Protein AF-A0A7J6WG27-F1 (afdb_monomer_lite)

Secondary structure (DSSP, 8-state):
---HHHHHHTTTT--SS---HHHHHHHHHHHTT-----HHHHHHHHHHHHHHHHTTTSS------HHHHHHHHHS------------TTT-HHHHHHHHHHHHTTT-B-TTT--B-S---S--PPPPPP-

Foldseek 3Di:
DDDPVVCVVVCVPPDPDDDPDPNVVVVVCVVVVNDDQPVQLVVLQQVQQCVVQVVVVHNGHHDPDPQVSCCSRPVGDPDDDDDDDDDCVVPVPVSVLVVCQDVQVVAADPVPRHRSHDPDDDDDDDDDDD

Radius of gyration: 20.83 Å; chains: 1; bounding box: 49×48×51 Å

Sequence (130 aa):
AASISEDLDQGVLTPTLPRPGREGLQQLLDSKGVRFVPFSGWEQIDLKEKSLGSLKCKPREKITRWGELLKAANGGELEGRIVVELYSDVAPKTAENFRALCTGEKGIGPNTGVLLHYKVLDMKPTSPKS

InterPro domains:
  IPR002130 Cyclophilin-type peptidyl-prolyl cis-trans isomerase domain [PF00160] (79-104)
  IPR002130 Cyclophilin-type peptidyl-prolyl cis-trans isomerase domain [PS50072] (69-117)
  IPR029000 Cyclophilin-like domain superfamily [G3DSA:2.40.100.10] (72-123)
  IPR029000 Cyclophilin-like domain superfamily [SSF50891] (75-119)
  IPR055275 Ferredoxin-NADP reductase-like [PTHR48467] (2-74)

pLDDT: mean 79.32, std 13.65, range [38.28, 94.44]

Organism: Thalictrum thalictroides (NCBI:txid46969)

Structure (mmCIF, N/CA/C/O backbone):
data_AF-A0A7J6WG27-F1
#
_entry.id   AF-A0A7J6WG27-F1
#
loop_
_atom_site.group_PDB
_atom_site.id
_atom_site.type_symbol
_atom_site.label_atom_id
_atom_site.label_alt_id
_atom_site.label_comp_id
_atom_site.label_asym_id
_atom_site.label_entity_id
_atom_site.label_seq_id
_atom_site.pdbx_PDB_ins_code
_atom_site.Cartn_x
_atom_site.Cartn_y
_atom_site.Cartn_z
_atom_site.occupancy
_atom_site.B_iso_or_equiv
_atom_site.auth_seq_id
_atom_site.auth_comp_id
_atom_site.auth_asym_id
_atom_site.auth_atom_id
_atom_site.pdbx_PDB_model_num
ATOM 1 N N . ALA A 1 1 ? -14.705 23.357 3.584 1.00 49.69 1 ALA A N 1
ATOM 2 C CA . ALA A 1 1 ? -14.613 22.116 4.374 1.00 49.69 1 ALA A CA 1
ATOM 3 C C . ALA A 1 1 ? -13.684 22.420 5.534 1.00 49.69 1 ALA A C 1
ATOM 5 O O . ALA A 1 1 ? -12.590 22.892 5.250 1.00 49.69 1 ALA A O 1
ATOM 6 N N . ALA A 1 2 ? -14.140 22.275 6.779 1.00 62.34 2 ALA A N 1
ATOM 7 C CA . ALA A 1 2 ? -13.272 22.437 7.943 1.00 62.34 2 ALA A CA 1
ATOM 8 C C . ALA A 1 2 ? -12.288 21.260 7.995 1.00 62.34 2 ALA A C 1
ATOM 10 O O . ALA A 1 2 ? -12.613 20.139 7.594 1.00 62.34 2 ALA A O 1
ATOM 11 N N . SER A 1 3 ? -11.055 21.542 8.383 1.00 84.19 3 SER A N 1
ATOM 12 C CA . SER A 1 3 ? -10.024 20.542 8.621 1.00 84.19 3 SER A CA 1
ATOM 13 C C . SER A 1 3 ? -10.307 19.785 9.920 1.00 84.19 3 SER A C 1
ATOM 15 O O . SER A 1 3 ? -10.866 20.333 10.865 1.00 84.19 3 SER A O 1
ATOM 17 N N . ILE A 1 4 ? -9.843 18.535 10.006 1.00 80.94 4 ILE A N 1
ATOM 18 C CA . ILE A 1 4 ? -9.959 17.714 11.227 1.00 80.94 4 ILE A CA 1
ATOM 19 C C . ILE A 1 4 ? -9.324 18.422 12.441 1.00 80.94 4 ILE A C 1
ATOM 21 O O . ILE A 1 4 ? -9.763 18.221 13.569 1.00 80.94 4 ILE A O 1
ATOM 25 N N . SER A 1 5 ? -8.307 19.262 12.214 1.00 78.31 5 SER A N 1
ATOM 26 C CA . SER A 1 5 ? -7.705 20.118 13.242 1.00 78.31 5 SER A CA 1
ATOM 27 C C . SER A 1 5 ? -8.670 21.178 13.774 1.00 78.31 5 SER A C 1
ATOM 29 O O . SER A 1 5 ? -8.791 21.316 14.985 1.00 78.31 5 SER A O 1
ATOM 31 N N . GLU A 1 6 ? -9.402 21.873 12.901 1.00 83.00 6 GLU A N 1
ATOM 32 C CA . GLU A 1 6 ? -10.365 22.903 13.319 1.00 83.00 6 GLU A CA 1
ATOM 33 C C . GLU A 1 6 ? -11.536 22.291 14.103 1.00 83.00 6 GLU A C 1
ATOM 35 O O . GLU A 1 6 ? -11.957 22.849 15.114 1.00 83.00 6 GLU A O 1
ATOM 40 N N . ASP A 1 7 ? -12.013 21.110 13.704 1.00 80.50 7 ASP A N 1
ATOM 41 C CA . ASP A 1 7 ? -13.080 20.392 14.418 1.00 80.50 7 ASP A CA 1
ATOM 42 C C . ASP A 1 7 ? -12.629 19.887 15.806 1.00 80.50 7 ASP A C 1
ATOM 44 O O . ASP A 1 7 ? -13.440 19.741 16.729 1.00 80.50 7 ASP A O 1
ATOM 48 N N . LEU A 1 8 ? -11.328 19.616 15.976 1.00 79.75 8 LEU A N 1
ATOM 49 C CA . LEU A 1 8 ? -10.738 19.243 17.262 1.00 79.75 8 LEU A CA 1
ATOM 50 C C . LEU A 1 8 ? -10.641 20.456 18.195 1.00 79.75 8 LEU A C 1
ATOM 52 O O . LEU A 1 8 ? -11.032 20.354 19.358 1.00 79.75 8 LEU A O 1
ATOM 56 N N . ASP A 1 9 ? -10.192 21.597 17.665 1.00 80.75 9 ASP A N 1
ATOM 57 C CA . ASP A 1 9 ? -10.070 22.862 18.401 1.00 80.75 9 ASP A CA 1
ATOM 58 C C . ASP A 1 9 ? -11.440 23.406 18.832 1.00 80.75 9 ASP A C 1
ATOM 60 O O . ASP A 1 9 ? -11.586 23.973 19.914 1.00 80.75 9 ASP A O 1
ATOM 64 N N . GLN A 1 10 ? -12.473 23.171 18.020 1.00 82.62 10 GLN A N 1
ATOM 65 C CA . GLN A 1 10 ? -13.861 23.512 18.342 1.00 82.62 10 GLN A CA 1
ATOM 66 C C . GLN A 1 10 ? -14.531 22.517 19.303 1.00 82.62 10 GLN A C 1
ATOM 68 O O . GLN A 1 10 ? -15.694 22.695 19.664 1.00 82.62 10 GLN A O 1
ATOM 73 N N . GLY A 1 11 ? -13.832 21.455 19.721 1.00 74.31 11 GLY A N 1
ATOM 74 C CA . GLY A 1 11 ? -14.364 20.454 20.648 1.00 74.31 11 GLY A CA 1
ATOM 75 C C . GLY A 1 11 ? -15.482 19.583 20.063 1.00 74.31 11 GLY A C 1
ATOM 76 O O . GLY A 1 11 ? -16.106 18.811 20.795 1.00 74.31 11 GLY A O 1
ATOM 77 N N . VAL A 1 12 ? -15.712 19.653 18.747 1.00 80.56 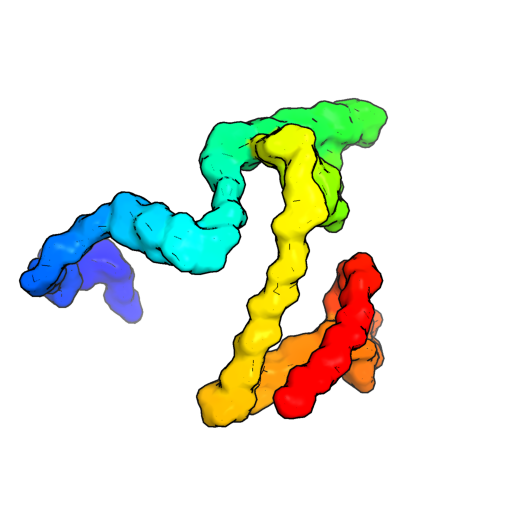12 VAL A N 1
ATOM 78 C CA . VAL A 1 12 ? -16.713 18.851 18.023 1.00 80.56 12 VAL A CA 1
ATOM 79 C C . VAL A 1 12 ? -16.358 17.364 18.093 1.00 80.56 12 VAL A C 1
ATOM 81 O O . VAL A 1 12 ? -17.232 16.507 18.188 1.00 80.56 12 VAL A O 1
ATOM 84 N N . LEU A 1 13 ? -15.059 17.048 18.117 1.00 72.44 13 LEU A N 1
ATOM 85 C CA . LEU A 1 13 ? -14.530 15.682 18.188 1.00 72.44 13 LEU A CA 1
ATOM 86 C C . LEU A 1 13 ? -14.215 15.207 19.617 1.00 72.44 13 LEU A C 1
ATOM 88 O O . LEU A 1 13 ? -13.359 14.326 19.796 1.00 72.44 13 LEU A O 1
ATOM 92 N N . THR A 1 14 ? -14.886 15.762 20.633 1.00 66.12 14 THR A N 1
ATOM 93 C CA . THR A 1 14 ? -14.726 15.335 22.030 1.00 66.12 14 THR A CA 1
ATOM 94 C C . THR A 1 14 ? -15.221 13.892 22.216 1.00 66.12 14 THR A C 1
ATOM 96 O O . THR A 1 14 ? -16.389 13.584 21.975 1.00 66.12 14 THR A O 1
ATOM 99 N N . PRO A 1 15 ? -14.340 12.947 22.594 1.00 64.12 15 PRO A N 1
ATOM 100 C CA . PRO A 1 15 ? -14.749 11.565 22.778 1.00 64.12 15 PRO A CA 1
ATOM 101 C C . PRO A 1 15 ? -15.586 11.395 24.044 1.00 64.12 15 PRO A C 1
ATOM 103 O O . PRO A 1 15 ? -15.156 11.752 25.135 1.00 64.12 15 PRO A O 1
ATOM 106 N N . THR A 1 16 ? -16.742 10.753 23.901 1.00 69.44 16 THR A N 1
ATOM 107 C CA . THR A 1 16 ? -17.598 10.315 25.015 1.00 69.44 16 THR A CA 1
ATOM 108 C C . THR A 1 16 ? -17.116 9.013 25.666 1.00 69.44 16 THR A C 1
ATOM 110 O O . THR A 1 16 ? -17.576 8.662 26.749 1.00 69.44 16 THR A O 1
ATOM 113 N N . LEU A 1 17 ? -16.189 8.293 25.022 1.00 72.12 17 LEU A N 1
ATOM 114 C CA . LEU A 1 17 ? -15.668 6.993 25.452 1.00 72.12 17 LEU A CA 1
ATOM 115 C C . LEU A 1 17 ? -14.131 6.942 25.396 1.00 72.12 17 LEU A C 1
ATOM 117 O O . LEU A 1 17 ? -13.526 7.648 24.579 1.00 72.12 17 LEU A O 1
ATOM 121 N N . PRO A 1 18 ? -13.487 6.073 26.203 1.00 80.44 18 PRO A N 1
ATOM 122 C CA . PRO A 1 18 ? -12.046 5.848 26.139 1.00 80.44 18 PRO A CA 1
ATOM 123 C C . PRO A 1 18 ? -11.610 5.424 24.732 1.00 80.44 18 PRO A C 1
ATOM 125 O O . PRO A 1 18 ? -12.194 4.517 24.140 1.00 80.44 18 PRO A O 1
ATOM 128 N N . ARG A 1 19 ? -10.568 6.069 24.193 1.00 79.19 19 ARG A N 1
ATOM 129 C CA . ARG A 1 19 ? -9.960 5.711 22.905 1.00 79.19 19 ARG A CA 1
ATOM 130 C C . ARG A 1 19 ? -8.726 4.841 23.168 1.00 79.19 19 ARG A C 1
ATOM 132 O O . ARG A 1 19 ? -7.666 5.396 23.438 1.00 79.19 19 ARG A O 1
ATOM 139 N N . PRO A 1 20 ? -8.816 3.505 23.047 1.00 84.31 20 PRO A N 1
ATOM 140 C CA . PRO A 1 20 ? -7.670 2.618 23.264 1.00 84.31 20 PRO A CA 1
ATOM 141 C C . PRO A 1 20 ? -6.591 2.759 22.173 1.00 84.31 20 PRO A C 1
ATOM 143 O O . PRO A 1 20 ? -5.516 2.175 22.274 1.00 84.31 20 PRO A O 1
ATOM 146 N N . GLY A 1 21 ? -6.866 3.531 21.113 1.00 87.94 21 GLY A N 1
ATOM 147 C CA . GLY A 1 21 ? -5.891 3.915 20.098 1.00 87.94 21 GLY A CA 1
ATOM 148 C C . GLY A 1 21 ? -5.204 2.705 19.470 1.00 87.94 21 GLY A C 1
ATOM 149 O O . GLY A 1 21 ? -5.859 1.781 18.985 1.00 87.94 21 GLY A O 1
ATOM 150 N N . ARG A 1 22 ? -3.869 2.714 19.495 1.00 86.12 22 ARG A N 1
ATOM 151 C CA . ARG A 1 22 ? -3.045 1.626 18.961 1.00 86.12 22 ARG A CA 1
ATOM 152 C C . ARG A 1 22 ? -3.314 0.290 19.652 1.00 86.12 22 ARG A C 1
ATOM 154 O O . ARG A 1 22 ? -3.319 -0.726 18.970 1.00 86.12 22 ARG A O 1
ATOM 161 N N . GLU A 1 23 ? -3.517 0.275 20.965 1.00 86.94 23 GLU A N 1
ATOM 162 C CA . GLU A 1 23 ? -3.667 -0.971 21.727 1.00 86.94 23 GLU A CA 1
ATOM 163 C C . GLU A 1 23 ? -4.963 -1.692 21.362 1.00 86.94 23 GLU A C 1
ATOM 165 O O . GLU A 1 23 ? -4.949 -2.889 21.084 1.00 86.94 23 GLU A O 1
ATOM 170 N N . GLY A 1 24 ? -6.068 -0.949 21.260 1.00 88.06 24 GLY A N 1
ATOM 171 C CA . GLY A 1 24 ? -7.348 -1.513 20.828 1.00 88.06 24 GLY A CA 1
ATOM 172 C C . GLY A 1 24 ? -7.301 -2.014 19.385 1.00 88.06 24 GLY A C 1
ATOM 173 O O . GLY A 1 24 ? -7.840 -3.076 19.075 1.00 88.06 24 GLY A O 1
ATOM 174 N N . LEU A 1 25 ? -6.604 -1.290 18.502 1.00 85.25 25 LEU A N 1
ATOM 175 C CA . LEU A 1 25 ? -6.386 -1.747 17.132 1.00 85.25 25 LEU A CA 1
ATOM 176 C C . LEU A 1 25 ? -5.529 -3.019 17.094 1.00 85.25 25 LEU A C 1
ATOM 178 O O . LEU A 1 25 ? -5.856 -3.938 16.352 1.00 85.25 25 LEU A O 1
ATOM 182 N N . GLN A 1 26 ? -4.474 -3.096 17.906 1.00 83.56 26 GLN A N 1
ATOM 183 C CA . GLN A 1 26 ? -3.604 -4.266 17.975 1.00 83.56 26 GLN A CA 1
ATOM 184 C C . GLN A 1 26 ? -4.380 -5.510 18.413 1.00 83.56 26 GLN A C 1
ATOM 186 O O . GLN A 1 26 ? -4.357 -6.517 17.714 1.00 83.56 26 GLN A O 1
ATOM 191 N N . GLN A 1 27 ? -5.161 -5.405 19.491 1.00 85.88 27 GLN A N 1
ATOM 192 C CA . GLN A 1 27 ? -6.022 -6.490 19.972 1.00 85.88 27 GLN A CA 1
ATOM 193 C C . GLN A 1 27 ? -7.025 -6.952 18.901 1.00 85.88 27 GLN A C 1
ATOM 195 O O . GLN A 1 27 ? -7.284 -8.148 18.743 1.00 85.88 27 GLN A O 1
ATOM 200 N N . LEU A 1 28 ? -7.578 -6.016 18.122 1.00 87.06 28 LEU A N 1
ATOM 201 C CA . LEU A 1 28 ? -8.495 -6.339 17.031 1.00 87.06 28 LEU A CA 1
ATOM 202 C C . LEU A 1 28 ? -7.792 -7.071 15.880 1.00 87.06 28 LEU A C 1
ATOM 204 O O . LEU A 1 28 ? -8.360 -8.002 15.313 1.00 87.06 28 LEU A O 1
ATOM 208 N N . LEU A 1 29 ? -6.576 -6.664 15.522 1.00 84.00 29 LEU A N 1
ATOM 209 C CA . LEU A 1 29 ? -5.795 -7.340 14.486 1.00 84.00 29 LEU A CA 1
ATOM 210 C C . LEU A 1 29 ? -5.392 -8.747 14.938 1.00 84.00 29 LEU A C 1
ATOM 212 O O . LEU A 1 29 ? -5.564 -9.696 14.172 1.00 84.00 29 LEU A O 1
ATOM 216 N N . ASP A 1 30 ? -4.966 -8.891 16.193 1.00 84.12 30 ASP A N 1
ATOM 217 C CA . ASP A 1 30 ? -4.577 -10.172 16.782 1.00 84.12 30 ASP A CA 1
ATOM 218 C C . ASP A 1 30 ? -5.768 -11.138 16.841 1.00 84.12 30 ASP A C 1
ATOM 220 O O . ASP A 1 30 ? -5.658 -12.285 16.408 1.00 84.12 30 ASP A O 1
ATOM 224 N N . SER A 1 31 ? -6.945 -10.668 17.277 1.00 87.62 31 SER A N 1
ATOM 225 C CA . SER A 1 31 ? -8.166 -11.495 17.312 1.00 87.62 31 SER A CA 1
ATOM 226 C C . SER A 1 31 ? -8.636 -11.945 15.925 1.00 87.62 31 SER A C 1
ATOM 228 O O . SER A 1 31 ? -9.253 -13.000 15.793 1.00 87.62 31 SER A O 1
ATOM 230 N N . LYS A 1 32 ? -8.312 -11.181 14.875 1.00 85.69 32 LYS A N 1
ATOM 231 C CA . LYS A 1 32 ? -8.581 -11.544 13.477 1.00 85.69 32 LYS A CA 1
ATOM 232 C C . LYS A 1 32 ? -7.462 -12.370 12.835 1.00 85.69 32 LYS A C 1
ATOM 234 O O . LYS A 1 32 ? -7.566 -12.696 11.655 1.00 85.69 32 LYS A O 1
ATOM 239 N N . GLY A 1 33 ? -6.388 -12.679 13.567 1.00 83.19 33 GLY A N 1
ATOM 240 C CA . GLY A 1 33 ? -5.212 -13.367 13.029 1.00 83.19 33 GLY A CA 1
ATOM 241 C C . GLY A 1 33 ? -4.491 -12.572 11.934 1.00 83.19 33 GLY A C 1
ATOM 242 O O . GLY A 1 33 ? -3.807 -13.151 11.089 1.00 83.19 33 GLY A O 1
ATOM 243 N N . VAL A 1 34 ? -4.661 -11.246 11.904 1.00 81.19 34 VAL A N 1
ATOM 244 C CA . VAL A 1 34 ? -4.049 -10.382 10.893 1.00 81.19 34 VAL A CA 1
ATOM 245 C C . VAL A 1 34 ? -2.613 -10.091 11.299 1.00 81.19 34 VAL A C 1
ATOM 247 O O . VAL A 1 34 ? -2.345 -9.333 12.228 1.00 81.19 34 VAL A O 1
ATOM 250 N N . ARG A 1 35 ? -1.668 -10.655 10.548 1.00 75.50 35 ARG A N 1
ATOM 251 C CA . ARG A 1 35 ? -0.251 -10.318 10.687 1.00 75.50 35 ARG A CA 1
ATOM 252 C C . ARG A 1 35 ? 0.028 -8.975 10.023 1.00 75.50 35 ARG A C 1
ATOM 254 O O . ARG A 1 35 ? -0.236 -8.803 8.835 1.00 75.50 35 ARG A O 1
ATOM 261 N N . PHE A 1 36 ? 0.587 -8.040 10.781 1.00 82.06 36 PHE A N 1
ATOM 262 C CA . PHE A 1 36 ? 1.025 -6.740 10.277 1.00 82.06 36 PHE A CA 1
ATOM 263 C C . PHE A 1 36 ? 2.555 -6.653 10.292 1.00 82.06 36 PHE A C 1
ATOM 265 O O . PHE A 1 36 ? 3.233 -7.370 11.028 1.00 82.06 36 PHE A O 1
ATOM 272 N N . VAL A 1 37 ? 3.106 -5.777 9.455 1.00 83.50 37 VAL A N 1
ATOM 273 C CA . VAL A 1 37 ? 4.543 -5.490 9.436 1.00 83.50 37 VAL A CA 1
ATOM 274 C C . VAL A 1 37 ? 4.786 -4.271 10.328 1.00 83.50 37 VAL A C 1
ATOM 276 O O . VAL A 1 37 ? 4.265 -3.196 10.017 1.00 83.50 37 VAL A O 1
ATOM 279 N N . PRO A 1 38 ? 5.530 -4.400 11.442 1.00 84.19 38 PRO A N 1
ATOM 280 C CA . PRO A 1 38 ? 5.901 -3.248 12.255 1.00 84.19 38 PRO A CA 1
ATOM 281 C C . PRO A 1 38 ? 6.882 -2.350 11.491 1.00 84.19 38 PRO A C 1
ATOM 283 O O . PRO A 1 38 ? 7.475 -2.761 10.494 1.00 84.19 38 PRO A O 1
ATOM 286 N N . PHE A 1 39 ? 7.106 -1.129 11.985 1.00 85.56 39 PHE A N 1
ATOM 287 C CA . PHE A 1 39 ? 8.051 -0.196 11.360 1.00 85.56 39 PHE A CA 1
ATOM 288 C C . PHE A 1 39 ? 9.450 -0.809 11.174 1.00 85.56 39 PHE A C 1
ATOM 290 O O . PHE A 1 39 ? 10.037 -0.671 10.107 1.00 85.56 39 PHE A O 1
ATOM 297 N N . SER A 1 40 ? 9.923 -1.593 12.145 1.00 85.94 40 SER A N 1
ATOM 298 C CA . SER A 1 40 ? 11.188 -2.327 12.043 1.00 85.94 40 SER A CA 1
ATOM 299 C C . SER A 1 40 ? 11.229 -3.313 10.872 1.00 85.94 40 SER A C 1
ATOM 301 O O . SER A 1 40 ? 12.258 -3.448 10.217 1.00 85.94 40 SER A O 1
ATOM 303 N N . GLY A 1 41 ? 10.111 -3.971 10.554 1.00 88.62 41 GLY A N 1
ATOM 304 C CA . GLY A 1 41 ? 10.008 -4.831 9.374 1.00 88.62 41 GLY A CA 1
ATOM 305 C C . GLY A 1 41 ? 10.012 -4.027 8.071 1.00 88.62 41 GLY A C 1
ATOM 306 O O . GLY A 1 41 ? 10.600 -4.455 7.078 1.00 88.62 41 GLY A O 1
ATOM 307 N N . TRP A 1 42 ? 9.433 -2.821 8.070 1.00 89.56 42 TRP A N 1
ATOM 308 C CA . TRP A 1 42 ? 9.548 -1.899 6.936 1.00 89.56 42 TRP A CA 1
ATOM 309 C C . TRP A 1 42 ? 10.993 -1.435 6.713 1.00 89.56 42 TRP A C 1
ATOM 311 O O . TRP A 1 42 ? 11.437 -1.382 5.567 1.00 89.56 42 TRP A O 1
ATOM 321 N N . GLU A 1 43 ? 11.755 -1.171 7.777 1.00 91.69 43 GLU A N 1
ATOM 322 C CA . GLU A 1 43 ? 13.177 -0.815 7.667 1.00 91.69 43 GLU A CA 1
ATOM 323 C C . GLU A 1 43 ? 13.988 -1.928 6.990 1.00 91.69 43 GLU A C 1
ATOM 325 O O . GLU A 1 43 ? 14.828 -1.646 6.134 1.00 91.69 43 GLU A O 1
ATOM 330 N N . GLN A 1 44 ? 13.691 -3.199 7.285 1.00 92.50 44 GLN A N 1
ATOM 331 C CA . GLN A 1 44 ? 14.335 -4.329 6.604 1.00 92.50 44 GLN A CA 1
ATOM 332 C C . GLN A 1 44 ? 14.000 -4.374 5.105 1.00 92.50 44 GLN A C 1
ATOM 334 O O . GLN A 1 44 ? 14.884 -4.612 4.275 1.00 92.50 44 GLN A O 1
ATOM 339 N N . ILE A 1 45 ? 12.743 -4.095 4.737 1.00 91.44 45 ILE A N 1
ATOM 340 C CA . ILE A 1 45 ? 12.336 -3.963 3.329 1.00 91.44 45 ILE A CA 1
ATOM 341 C C . ILE A 1 45 ? 13.123 -2.828 2.663 1.00 91.44 45 ILE A C 1
ATOM 343 O O . ILE A 1 45 ? 13.691 -3.024 1.589 1.00 91.44 45 ILE A O 1
ATOM 347 N N . ASP A 1 46 ? 13.187 -1.653 3.290 1.00 92.38 46 ASP A N 1
ATOM 348 C CA . ASP A 1 46 ? 13.873 -0.480 2.744 1.00 92.38 46 ASP A CA 1
ATOM 349 C C . ASP A 1 46 ? 15.369 -0.742 2.509 1.00 92.38 46 ASP A C 1
ATOM 351 O O . ASP A 1 46 ? 15.882 -0.464 1.420 1.00 92.38 46 ASP A O 1
ATOM 355 N N . LEU A 1 47 ? 16.048 -1.364 3.480 1.00 92.38 47 LEU A N 1
ATOM 356 C CA . LEU A 1 47 ? 17.445 -1.786 3.358 1.00 92.38 47 LEU A CA 1
ATOM 357 C C . LEU A 1 47 ? 17.642 -2.764 2.197 1.00 92.38 47 LEU A C 1
ATOM 359 O O . LEU A 1 47 ? 18.577 -2.615 1.401 1.00 92.38 47 LEU A O 1
ATOM 363 N N . LYS A 1 48 ? 16.744 -3.746 2.055 1.00 91.75 48 LYS A N 1
ATOM 364 C CA . LYS A 1 48 ? 16.823 -4.726 0.970 1.00 91.75 48 LYS A CA 1
ATOM 365 C C . LYS A 1 48 ? 16.616 -4.076 -0.397 1.00 91.75 48 LYS A C 1
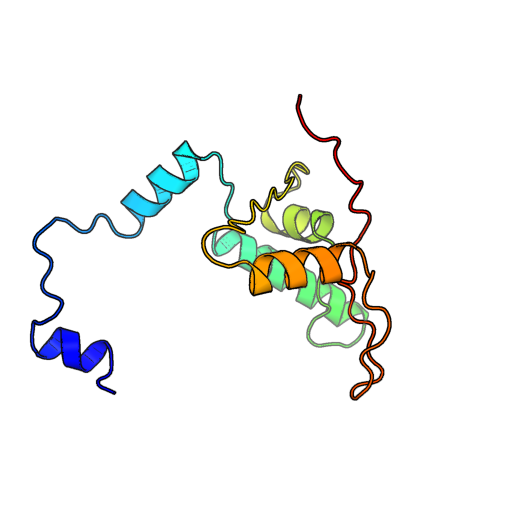ATOM 367 O O . LYS A 1 48 ? 17.381 -4.360 -1.319 1.00 91.75 48 LYS A O 1
ATOM 372 N N . GLU A 1 49 ? 15.637 -3.183 -0.528 1.00 94.44 49 GLU A N 1
ATOM 373 C CA . GLU A 1 49 ? 15.376 -2.441 -1.767 1.00 94.44 49 GLU A CA 1
ATOM 374 C C . GLU A 1 49 ? 16.561 -1.552 -2.167 1.00 94.44 49 GLU A C 1
ATOM 376 O O . GLU A 1 49 ? 16.938 -1.513 -3.341 1.00 94.44 49 GLU A O 1
ATOM 381 N N . LYS A 1 50 ? 17.189 -0.863 -1.206 1.00 93.94 50 LYS A N 1
ATOM 382 C CA . LYS A 1 50 ? 18.399 -0.057 -1.444 1.00 93.94 50 LYS A CA 1
ATOM 383 C C . LYS A 1 50 ? 19.580 -0.919 -1.883 1.00 93.94 50 LYS A C 1
ATOM 385 O O . LYS A 1 50 ? 20.263 -0.574 -2.844 1.00 93.94 50 LYS A O 1
ATOM 390 N N . SER A 1 51 ? 19.788 -2.070 -1.241 1.00 92.44 51 SER A N 1
ATOM 391 C CA . SER A 1 51 ? 20.842 -3.023 -1.615 1.00 92.44 51 SER A CA 1
ATOM 392 C C . SER A 1 51 ? 20.660 -3.551 -3.046 1.00 92.44 51 SER A C 1
ATOM 394 O O . SER A 1 51 ? 21.604 -3.528 -3.836 1.00 92.44 51 SER A O 1
ATOM 396 N N . LEU A 1 52 ? 19.436 -3.949 -3.418 1.00 89.44 52 LEU A N 1
ATOM 397 C CA . LEU A 1 52 ? 19.112 -4.381 -4.783 1.00 89.44 52 LEU A CA 1
ATOM 398 C C . LEU A 1 52 ? 19.260 -3.247 -5.809 1.00 89.44 52 LEU A C 1
ATOM 400 O O . LEU A 1 52 ? 19.669 -3.492 -6.943 1.00 89.44 52 LEU A O 1
ATOM 404 N N . GLY A 1 53 ? 18.940 -2.013 -5.412 1.00 92.00 53 GLY A N 1
ATOM 405 C CA . GLY A 1 53 ? 19.144 -0.818 -6.227 1.00 92.00 53 GLY A CA 1
ATOM 406 C C . GLY A 1 53 ? 20.620 -0.542 -6.492 1.00 92.00 53 GLY A C 1
ATOM 407 O O . GLY A 1 53 ? 20.992 -0.328 -7.643 1.00 92.00 53 GLY A O 1
ATOM 408 N N . SER A 1 54 ? 21.461 -0.622 -5.458 1.00 92.50 54 SER A N 1
ATOM 409 C CA . SER A 1 54 ? 22.908 -0.391 -5.553 1.00 92.50 54 SER A CA 1
ATOM 410 C C . SER A 1 54 ? 23.570 -1.307 -6.588 1.00 92.50 54 SER A C 1
ATOM 412 O O . SER A 1 54 ? 24.316 -0.838 -7.444 1.00 92.50 54 SER A O 1
ATOM 414 N N . LEU A 1 55 ? 23.182 -2.590 -6.620 1.00 86.31 55 LEU A N 1
ATOM 415 C CA . LEU A 1 55 ? 23.637 -3.558 -7.633 1.00 86.31 55 LEU A CA 1
ATOM 416 C C . LEU A 1 55 ? 23.251 -3.180 -9.074 1.00 86.31 55 LEU A C 1
ATOM 418 O O . LEU A 1 55 ? 23.862 -3.663 -10.023 1.00 86.31 55 LEU A O 1
ATOM 422 N N . LYS A 1 56 ? 22.225 -2.342 -9.244 1.00 89.06 56 LYS A N 1
ATOM 423 C CA . LYS A 1 56 ? 21.716 -1.868 -10.537 1.00 89.06 56 LYS A CA 1
ATOM 424 C C . LYS A 1 56 ? 22.016 -0.386 -10.789 1.00 89.06 56 LYS A C 1
ATOM 426 O O . LYS A 1 56 ? 21.406 0.195 -11.684 1.00 89.06 56 LYS A O 1
ATOM 431 N N . CYS A 1 57 ? 22.892 0.235 -9.995 1.00 88.00 57 CYS A N 1
ATOM 432 C CA . CYS A 1 57 ? 23.176 1.675 -10.039 1.00 88.00 57 CYS A CA 1
ATOM 433 C C . CYS A 1 57 ? 21.917 2.558 -9.898 1.00 88.00 57 CYS A C 1
ATOM 435 O O . CYS A 1 57 ? 21.822 3.633 -10.486 1.00 88.00 57 CYS A O 1
ATOM 437 N N . LY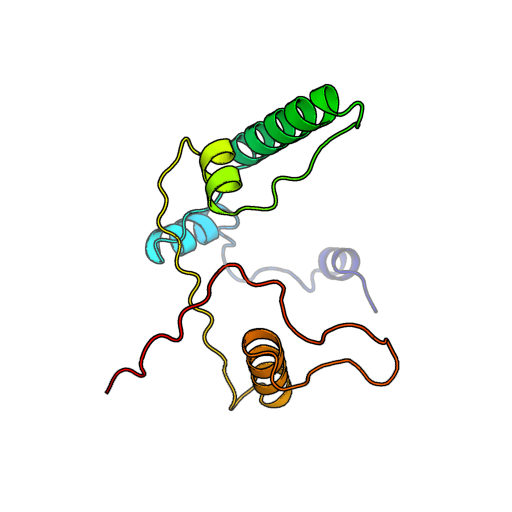S A 1 58 ? 20.928 2.099 -9.125 1.00 89.25 58 LYS A N 1
ATOM 438 C CA . LYS A 1 58 ? 19.689 2.820 -8.805 1.00 89.25 58 LYS A CA 1
ATOM 439 C C . LYS A 1 58 ? 19.624 3.127 -7.306 1.00 89.25 58 LYS A C 1
ATOM 441 O O . LYS A 1 58 ? 20.121 2.339 -6.506 1.00 89.25 58 LYS A O 1
ATOM 446 N N . PRO A 1 59 ? 18.931 4.200 -6.883 1.00 84.50 59 PRO A N 1
ATOM 447 C CA . PRO A 1 59 ? 18.796 4.532 -5.461 1.00 84.50 59 PRO A CA 1
ATOM 448 C C . PRO A 1 59 ? 18.042 3.460 -4.656 1.00 84.50 59 PRO A C 1
ATOM 450 O O . PRO A 1 59 ? 18.307 3.271 -3.472 1.00 84.50 59 PRO A O 1
ATOM 453 N N . ARG A 1 60 ? 17.101 2.751 -5.291 1.00 86.62 60 ARG A N 1
ATOM 454 C CA . ARG A 1 60 ? 16.427 1.560 -4.758 1.00 86.62 60 ARG A CA 1
ATOM 455 C C . ARG A 1 60 ? 15.784 0.768 -5.892 1.00 86.62 60 ARG A C 1
ATOM 457 O O . ARG A 1 60 ? 15.345 1.358 -6.877 1.00 86.62 60 ARG A O 1
ATOM 464 N N . GLU A 1 61 ? 15.679 -0.542 -5.732 1.00 92.25 61 GLU A N 1
ATOM 465 C CA . GLU A 1 61 ? 14.901 -1.419 -6.608 1.00 92.25 61 GLU A CA 1
ATOM 466 C C . GLU A 1 61 ? 13.732 -1.992 -5.802 1.00 92.25 61 GLU A C 1
ATOM 468 O O . GLU A 1 61 ? 13.936 -2.590 -4.747 1.00 92.25 61 GLU A O 1
ATOM 473 N N . LYS A 1 62 ? 12.501 -1.774 -6.278 1.00 91.38 62 LYS A N 1
ATOM 474 C CA . LYS A 1 62 ? 11.282 -2.161 -5.559 1.00 91.38 62 LYS A CA 1
ATOM 475 C C . LYS A 1 62 ? 11.075 -3.672 -5.550 1.00 91.38 62 LYS A C 1
ATOM 477 O O . LYS A 1 62 ? 11.113 -4.304 -6.607 1.00 91.38 62 LYS A O 1
ATOM 482 N N . ILE A 1 63 ? 10.786 -4.236 -4.375 1.00 89.62 63 ILE A N 1
ATOM 483 C CA . ILE A 1 63 ? 10.360 -5.635 -4.276 1.00 89.62 63 ILE A CA 1
ATOM 484 C C . ILE A 1 63 ? 8.915 -5.715 -4.765 1.00 89.62 63 ILE A C 1
ATOM 486 O O . ILE A 1 63 ? 8.013 -5.105 -4.201 1.00 89.62 63 ILE A O 1
ATOM 490 N N . THR A 1 64 ? 8.692 -6.466 -5.840 1.00 87.62 64 THR A N 1
ATOM 491 C CA . THR A 1 64 ? 7.373 -6.583 -6.488 1.00 87.62 64 THR A CA 1
ATOM 492 C C . THR A 1 64 ? 6.655 -7.884 -6.144 1.00 87.62 64 THR A C 1
ATOM 494 O O . THR A 1 64 ? 5.469 -8.031 -6.435 1.00 87.62 64 THR A O 1
ATOM 497 N N . ARG A 1 65 ? 7.357 -8.836 -5.517 1.00 86.25 65 ARG A N 1
ATOM 498 C CA . ARG A 1 65 ? 6.812 -10.136 -5.125 1.00 86.25 65 ARG A CA 1
ATOM 499 C C . ARG A 1 65 ? 6.487 -10.148 -3.643 1.00 86.25 65 ARG A C 1
ATOM 501 O O . ARG A 1 65 ? 7.359 -9.919 -2.809 1.00 86.25 65 ARG A O 1
ATOM 508 N N . TRP A 1 66 ? 5.247 -10.503 -3.323 1.00 82.00 66 TRP A N 1
ATOM 509 C CA . TRP A 1 66 ? 4.760 -10.549 -1.945 1.00 82.00 66 TRP A CA 1
ATOM 510 C C . TRP A 1 66 ? 5.603 -11.457 -1.040 1.00 82.00 66 TRP A C 1
ATOM 512 O O . TRP A 1 66 ? 5.981 -11.059 0.056 1.00 82.00 66 TRP A O 1
ATOM 522 N N . GLY A 1 67 ? 5.983 -12.642 -1.529 1.00 82.56 67 GLY A N 1
ATOM 523 C CA . GLY A 1 67 ? 6.822 -13.569 -0.767 1.00 82.56 67 GLY A CA 1
ATOM 524 C C . GLY A 1 67 ? 8.218 -13.033 -0.455 1.00 82.56 67 GLY A C 1
ATOM 525 O O . GLY A 1 67 ? 8.724 -13.240 0.643 1.00 82.56 67 GLY A O 1
ATOM 526 N N . GLU A 1 68 ? 8.829 -12.301 -1.386 1.00 84.75 68 GLU A N 1
ATOM 527 C CA . GLU A 1 68 ? 10.134 -11.669 -1.164 1.00 84.75 68 GLU A CA 1
ATOM 528 C C . GLU A 1 68 ? 10.028 -10.491 -0.194 1.00 84.75 68 GLU A C 1
ATOM 530 O O . GLU A 1 68 ? 10.916 -10.301 0.635 1.00 84.75 68 GLU A O 1
ATOM 535 N N . LEU A 1 69 ? 8.923 -9.742 -0.257 1.00 87.88 69 LEU A N 1
ATOM 536 C CA . LEU A 1 69 ? 8.652 -8.621 0.638 1.00 87.88 69 LEU A CA 1
ATOM 537 C C . LEU A 1 69 ? 8.449 -9.108 2.075 1.00 87.88 69 LEU A C 1
ATOM 539 O O . LEU A 1 69 ? 9.091 -8.596 2.987 1.00 87.88 69 LEU A O 1
ATOM 543 N N . LEU A 1 70 ? 7.626 -10.142 2.278 1.00 84.94 70 LEU A N 1
ATOM 544 C CA . LEU A 1 70 ? 7.422 -10.748 3.596 1.00 84.94 70 LEU A CA 1
ATOM 545 C C . LEU A 1 70 ? 8.689 -11.414 4.136 1.00 84.94 70 LEU A C 1
ATOM 547 O O . LEU A 1 70 ? 8.964 -11.337 5.334 1.00 84.94 70 LEU A O 1
ATOM 551 N N . LYS A 1 71 ? 9.486 -12.039 3.263 1.00 86.06 71 LYS A N 1
ATOM 552 C CA . LYS A 1 71 ? 10.785 -12.602 3.643 1.00 86.06 71 LYS A CA 1
ATOM 553 C C . LYS A 1 71 ? 11.752 -11.517 4.112 1.00 86.06 71 LYS A C 1
ATOM 555 O O . LYS A 1 71 ? 12.443 -11.726 5.103 1.00 86.06 71 LYS A O 1
ATOM 560 N N . ALA A 1 72 ? 11.786 -10.377 3.423 1.00 88.50 72 ALA A N 1
ATOM 561 C CA . ALA A 1 72 ? 12.586 -9.230 3.837 1.00 88.50 72 ALA A CA 1
ATOM 562 C C . ALA A 1 72 ? 12.078 -8.628 5.155 1.00 88.50 72 ALA A C 1
ATOM 564 O O . ALA A 1 72 ? 12.892 -8.284 5.999 1.00 88.50 72 ALA A O 1
ATOM 565 N N . ALA A 1 73 ? 10.760 -8.548 5.350 1.00 86.12 73 ALA A N 1
ATOM 566 C CA . ALA A 1 73 ? 10.166 -7.961 6.546 1.00 86.12 73 ALA A CA 1
ATOM 567 C C . ALA A 1 73 ? 10.375 -8.807 7.813 1.00 86.12 73 ALA A C 1
ATOM 569 O O . ALA A 1 73 ? 10.805 -8.278 8.833 1.00 86.12 73 ALA A O 1
ATOM 570 N N . ASN A 1 74 ? 10.058 -10.108 7.748 1.00 74.56 74 ASN A N 1
ATOM 571 C CA . ASN A 1 74 ? 9.831 -10.948 8.932 1.00 74.56 74 ASN A CA 1
ATOM 572 C C . ASN A 1 74 ? 10.502 -12.341 8.847 1.00 74.56 74 ASN A C 1
ATOM 574 O O . ASN A 1 74 ? 10.085 -13.265 9.538 1.00 74.56 74 ASN A O 1
ATOM 578 N N . GLY A 1 75 ? 11.503 -12.551 7.981 1.00 67.25 75 GLY A N 1
ATOM 579 C CA . GLY A 1 75 ? 12.277 -13.807 7.946 1.00 67.25 75 GLY A CA 1
ATOM 580 C C . GLY A 1 75 ? 11.612 -14.991 7.229 1.00 67.25 75 GLY A C 1
ATOM 581 O O . GLY A 1 75 ? 12.243 -16.031 7.065 1.00 67.25 75 GLY A O 1
ATOM 582 N N . GLY A 1 76 ? 10.402 -14.806 6.697 1.00 60.38 76 GLY A N 1
ATOM 583 C CA . GLY A 1 76 ? 9.746 -15.753 5.798 1.00 60.38 76 GLY A CA 1
ATOM 584 C C . GLY A 1 76 ? 8.841 -16.751 6.508 1.00 60.38 76 GLY A C 1
ATOM 585 O O . GLY A 1 76 ? 9.244 -17.867 6.802 1.00 60.38 76 GLY A O 1
ATOM 586 N N . GLU A 1 77 ? 7.570 -16.383 6.646 1.00 52.22 77 GLU A N 1
ATOM 587 C CA . GLU A 1 77 ? 6.486 -17.352 6.776 1.00 52.22 77 GLU A CA 1
ATOM 588 C C . GLU A 1 77 ? 5.445 -17.023 5.703 1.00 52.22 77 GLU A C 1
ATOM 590 O O . GLU A 1 77 ? 4.742 -16.011 5.748 1.00 52.22 77 GLU A O 1
ATOM 595 N N . LEU A 1 78 ? 5.458 -17.835 4.649 1.00 53.31 78 LEU A N 1
ATOM 596 C CA . LEU A 1 78 ? 4.680 -17.643 3.432 1.00 53.31 78 LEU A CA 1
ATOM 597 C C . LEU A 1 78 ? 3.279 -18.228 3.600 1.00 53.31 78 LEU A C 1
ATOM 599 O O . LEU A 1 78 ? 2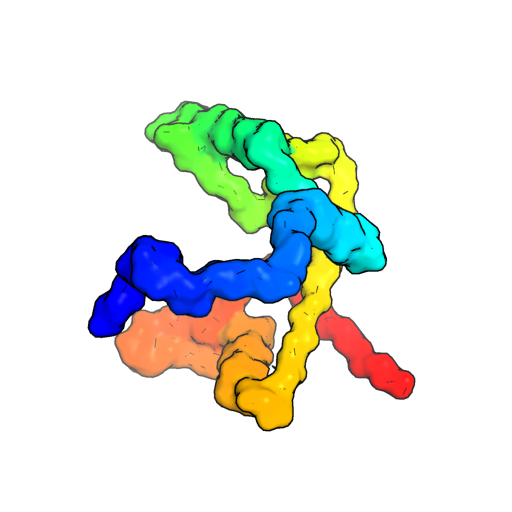.971 -19.232 2.983 1.00 53.31 78 LEU A O 1
ATOM 603 N N . GLU A 1 79 ? 2.407 -17.586 4.373 1.00 52.97 79 GLU A N 1
ATOM 604 C CA . GLU A 1 79 ? 0.968 -17.867 4.281 1.00 52.97 79 GLU A CA 1
ATOM 605 C C . GLU A 1 79 ? 0.170 -16.584 4.497 1.00 52.97 79 GLU A C 1
ATOM 607 O O . GLU A 1 79 ? -0.000 -16.092 5.614 1.00 52.97 79 GLU A O 1
ATOM 612 N N . GLY A 1 80 ? -0.277 -16.007 3.384 1.00 54.88 80 GLY A N 1
ATOM 613 C CA . GLY A 1 80 ? -1.137 -14.834 3.355 1.00 54.88 80 GLY A CA 1
ATOM 614 C C . GLY A 1 80 ? -2.056 -14.922 2.150 1.00 54.88 80 GLY A C 1
ATOM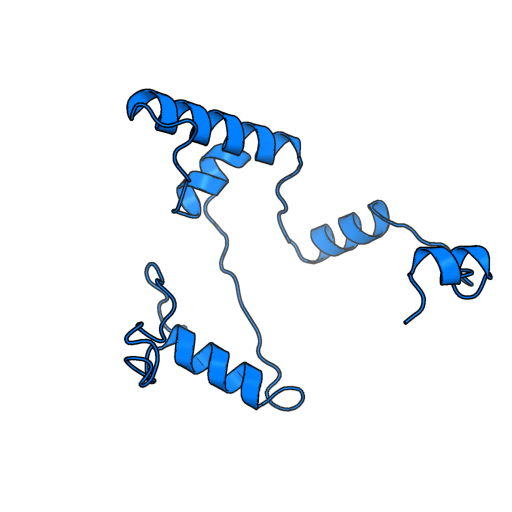 615 O O . GLY A 1 80 ? -1.728 -14.426 1.075 1.00 54.88 80 GLY A O 1
ATOM 616 N N . ARG A 1 81 ? -3.201 -15.586 2.318 1.00 56.22 81 ARG A N 1
ATOM 617 C CA . ARG A 1 81 ? -4.305 -15.514 1.361 1.00 56.22 81 ARG A CA 1
ATOM 618 C C . ARG A 1 81 ? -5.126 -14.278 1.704 1.00 56.22 81 ARG A C 1
ATOM 620 O O . ARG A 1 81 ? -5.797 -14.257 2.731 1.00 56.22 81 ARG A O 1
ATOM 627 N N . ILE A 1 82 ? -5.078 -13.256 0.855 1.00 62.31 82 ILE A N 1
ATOM 628 C CA . ILE A 1 82 ? -5.978 -12.108 0.986 1.00 62.31 82 ILE A CA 1
ATOM 629 C C . ILE A 1 82 ? -7.338 -12.541 0.438 1.00 62.31 82 ILE A C 1
ATOM 631 O O . ILE A 1 82 ? -7.485 -12.780 -0.760 1.00 62.31 82 ILE A O 1
ATOM 635 N N . VAL A 1 83 ? -8.319 -12.683 1.328 1.00 68.50 83 VAL A N 1
ATOM 636 C CA . VAL A 1 83 ? -9.721 -12.874 0.952 1.00 68.50 83 VAL A CA 1
ATOM 637 C C . VAL A 1 83 ? -10.381 -11.504 0.986 1.00 68.50 83 VAL A C 1
ATOM 639 O O . VAL A 1 83 ? -10.484 -10.889 2.043 1.00 68.50 83 VAL A O 1
ATOM 642 N N . VAL A 1 84 ? -10.780 -11.014 -0.185 1.00 73.75 84 VAL A N 1
ATOM 643 C CA . VAL A 1 84 ? -11.563 -9.783 -0.314 1.00 73.75 84 VAL A CA 1
ATOM 644 C C . VAL A 1 84 ? -13.017 -10.187 -0.499 1.00 73.75 84 VAL A C 1
ATOM 646 O O . VAL A 1 84 ? -13.356 -10.834 -1.489 1.00 73.75 84 VAL A O 1
ATOM 649 N N . GLU A 1 85 ? -13.863 -9.822 0.458 1.00 80.38 85 GLU A N 1
ATOM 650 C CA . GLU A 1 85 ? -15.313 -9.962 0.351 1.00 80.38 85 GLU A CA 1
ATOM 651 C C . GLU A 1 85 ? -15.903 -8.667 -0.219 1.00 80.38 85 GLU A C 1
ATOM 653 O O . GLU A 1 85 ? -15.545 -7.568 0.210 1.00 80.38 85 GLU A O 1
ATOM 658 N N . LEU A 1 86 ? -16.770 -8.790 -1.224 1.00 83.25 86 LEU A N 1
ATOM 659 C CA . LEU A 1 86 ? -17.382 -7.654 -1.909 1.00 83.25 86 LEU A CA 1
ATOM 660 C C . LEU A 1 86 ? -18.866 -7.579 -1.549 1.00 83.25 86 LEU A C 1
ATOM 662 O O . LEU A 1 86 ? -19.635 -8.474 -1.888 1.00 83.25 86 LEU A O 1
ATOM 666 N N . TYR A 1 87 ? -19.266 -6.476 -0.924 1.00 85.06 87 TYR A N 1
ATOM 667 C CA . TYR A 1 87 ? -20.657 -6.179 -0.580 1.00 85.06 87 TYR A CA 1
ATOM 668 C C . TYR A 1 87 ? -21.370 -5.555 -1.784 1.00 85.06 87 TYR A C 1
ATOM 670 O O . TYR A 1 87 ? -21.401 -4.333 -1.953 1.00 85.06 87 TYR A O 1
ATOM 678 N N . SER A 1 88 ? -21.881 -6.396 -2.687 1.00 84.38 88 SER A N 1
ATOM 679 C CA . SER A 1 88 ? -22.569 -5.938 -3.905 1.00 84.38 88 SER A CA 1
ATOM 680 C C . SER A 1 88 ? -23.916 -5.267 -3.633 1.00 84.38 88 SER A C 1
ATOM 682 O O . SER A 1 88 ? -24.401 -4.520 -4.475 1.00 84.38 88 SER A O 1
ATOM 684 N N . ASP A 1 89 ? -24.516 -5.528 -2.477 1.00 86.19 89 ASP A N 1
ATOM 685 C CA . ASP A 1 89 ? -25.729 -4.884 -1.976 1.00 86.19 89 ASP A CA 1
ATOM 686 C C . ASP A 1 89 ? -25.492 -3.414 -1.593 1.00 86.19 89 ASP A C 1
ATOM 688 O O . ASP A 1 89 ? -26.333 -2.560 -1.868 1.00 86.19 89 ASP A O 1
ATOM 692 N N . VAL A 1 90 ? -24.321 -3.102 -1.029 1.00 90.00 90 VAL A N 1
ATOM 693 C CA . VAL A 1 90 ? -23.947 -1.738 -0.622 1.00 90.00 90 VAL A CA 1
ATOM 694 C C . VAL A 1 90 ? -23.240 -0.975 -1.748 1.00 90.00 90 VAL A C 1
ATOM 696 O O . VAL A 1 90 ? -23.492 0.212 -1.955 1.00 90.00 90 VAL A O 1
ATOM 699 N N . ALA A 1 91 ? -22.343 -1.634 -2.491 1.00 87.06 91 ALA A N 1
ATOM 700 C CA . ALA A 1 91 ? -21.491 -1.000 -3.500 1.00 87.06 91 ALA A CA 1
ATOM 701 C C . ALA A 1 91 ? -21.402 -1.819 -4.809 1.00 87.06 91 ALA A C 1
ATOM 703 O O . ALA A 1 91 ? -20.315 -2.272 -5.188 1.00 87.06 91 ALA A O 1
ATOM 704 N N . PRO A 1 92 ? -22.513 -1.973 -5.558 1.00 89.50 92 PRO A N 1
ATOM 705 C CA . PRO A 1 92 ? -22.596 -2.875 -6.714 1.00 89.50 92 PRO A CA 1
ATOM 706 C C . PRO A 1 92 ? -21.583 -2.548 -7.817 1.00 89.50 92 PRO A C 1
ATOM 708 O O . PRO A 1 92 ? -20.905 -3.437 -8.325 1.00 89.50 92 PRO A O 1
ATOM 711 N N . LYS A 1 93 ? -21.415 -1.260 -8.149 1.00 89.19 93 LYS A N 1
ATOM 712 C CA . LYS A 1 93 ? -20.480 -0.817 -9.199 1.00 89.19 93 LYS A CA 1
ATOM 713 C C . LYS A 1 93 ? -19.023 -1.084 -8.827 1.00 89.19 93 LYS A C 1
ATOM 715 O O . LYS A 1 93 ? -18.233 -1.483 -9.674 1.00 89.19 93 LYS A O 1
ATOM 720 N N . THR A 1 94 ? -18.661 -0.868 -7.564 1.00 89.06 94 THR A N 1
ATOM 721 C CA . THR A 1 94 ? -17.299 -1.115 -7.077 1.00 89.06 94 THR A CA 1
ATOM 722 C C . THR A 1 94 ? -16.999 -2.607 -7.066 1.00 89.06 94 THR A C 1
ATOM 724 O O . THR A 1 94 ? -15.932 -3.009 -7.525 1.00 89.06 94 THR A O 1
ATOM 727 N N . ALA A 1 95 ? -17.952 -3.423 -6.608 1.00 88.62 95 ALA A N 1
ATOM 728 C CA . ALA A 1 95 ? -17.831 -4.874 -6.617 1.00 88.62 95 ALA A CA 1
ATOM 729 C C . ALA A 1 95 ? -17.656 -5.418 -8.046 1.00 88.62 95 ALA A C 1
ATOM 731 O O . ALA A 1 95 ? -16.745 -6.206 -8.302 1.00 88.62 95 ALA A O 1
ATOM 732 N N . GLU A 1 96 ? -18.472 -4.948 -8.994 1.00 89.50 96 GLU A N 1
ATOM 733 C CA . GLU A 1 96 ? -18.365 -5.344 -10.399 1.00 89.50 96 GLU A CA 1
ATOM 734 C C . GLU A 1 96 ? -17.038 -4.898 -11.023 1.00 89.50 96 GLU A C 1
ATOM 736 O O . GLU A 1 96 ? -16.356 -5.705 -11.653 1.00 89.50 96 GLU A O 1
ATOM 741 N N . ASN A 1 97 ? -16.627 -3.645 -10.801 1.00 88.56 97 ASN A N 1
ATOM 742 C CA . ASN A 1 97 ? -15.356 -3.129 -11.308 1.00 88.56 97 ASN A CA 1
ATOM 743 C C . ASN A 1 97 ? -14.163 -3.916 -10.753 1.00 88.56 97 ASN A C 1
ATOM 745 O O . ASN A 1 97 ? -13.256 -4.260 -11.504 1.00 88.56 97 ASN A O 1
ATOM 749 N N . PHE A 1 98 ? -14.164 -4.240 -9.458 1.00 87.81 98 PHE A N 1
ATOM 750 C CA . PHE A 1 98 ? -13.094 -5.025 -8.849 1.00 87.81 98 PHE A CA 1
ATOM 751 C C . PHE A 1 98 ? -13.038 -6.442 -9.432 1.00 87.81 98 PHE A C 1
ATOM 753 O O . PHE A 1 98 ? -11.971 -6.891 -9.847 1.00 87.81 98 PHE A O 1
ATOM 760 N N . ARG A 1 99 ? -14.190 -7.118 -9.561 1.00 86.88 99 ARG A N 1
ATOM 761 C CA . ARG A 1 99 ? -14.284 -8.438 -10.210 1.00 86.88 99 ARG A CA 1
ATOM 762 C C . ARG A 1 99 ? -13.751 -8.397 -11.644 1.00 86.88 99 ARG A C 1
ATOM 764 O O . ARG A 1 99 ? -12.982 -9.272 -12.043 1.00 86.88 99 ARG A O 1
ATOM 771 N N . ALA A 1 100 ? -14.132 -7.375 -12.403 1.00 88.19 100 ALA A N 1
ATOM 772 C CA . ALA A 1 100 ? -13.699 -7.191 -13.778 1.00 88.19 100 ALA A CA 1
ATOM 773 C C . ALA A 1 100 ? -12.181 -6.986 -13.895 1.00 88.19 100 ALA A C 1
ATOM 775 O O . ALA A 1 100 ? -11.541 -7.577 -14.761 1.00 88.19 100 ALA A O 1
ATOM 776 N N . LEU A 1 101 ? -11.589 -6.208 -12.986 1.00 88.06 101 LEU A N 1
ATOM 777 C CA . LEU A 1 101 ? -10.141 -6.008 -12.922 1.00 88.06 101 LEU A CA 1
ATOM 778 C C . LEU A 1 101 ? -9.390 -7.271 -12.473 1.00 88.06 101 LEU A C 1
ATOM 780 O O . LEU A 1 101 ? -8.252 -7.465 -12.891 1.00 88.06 101 LEU A O 1
ATOM 784 N N . CYS A 1 102 ? -9.994 -8.133 -11.649 1.00 83.62 102 CYS A N 1
ATOM 785 C CA . CYS A 1 102 ? -9.405 -9.415 -11.242 1.00 83.62 102 CYS A CA 1
ATOM 786 C C . CYS A 1 102 ? -9.468 -10.495 -12.331 1.00 83.62 102 CYS A C 1
ATOM 788 O O . CYS A 1 102 ? -8.610 -11.369 -12.361 1.00 83.62 102 CYS A O 1
ATOM 790 N N . THR A 1 103 ? -10.490 -10.467 -13.190 1.00 82.75 103 THR A N 1
ATOM 791 C CA . THR A 1 103 ? -10.703 -11.464 -14.261 1.00 82.75 103 THR A CA 1
ATOM 792 C C . THR A 1 103 ? -10.159 -11.018 -15.614 1.00 82.75 103 THR A C 1
ATOM 794 O O . THR A 1 103 ? -9.919 -11.843 -16.489 1.00 82.75 103 THR A O 1
ATOM 797 N N . GLY A 1 104 ? -9.987 -9.711 -15.805 1.00 84.12 104 GLY A N 1
ATOM 798 C CA . GLY A 1 104 ? -9.545 -9.123 -17.064 1.00 84.12 104 GLY A CA 1
ATOM 799 C C . GLY A 1 104 ? -10.631 -9.091 -18.139 1.00 84.12 104 GLY A C 1
ATOM 800 O O . GLY A 1 104 ? -10.329 -8.789 -19.291 1.00 84.12 104 GLY A O 1
ATOM 801 N N . GLU A 1 105 ? -11.896 -9.349 -17.784 1.00 86.25 105 GLU A N 1
ATOM 802 C CA . GLU A 1 105 ? -13.016 -9.457 -18.735 1.00 86.25 105 GLU A CA 1
ATOM 803 C C . GLU A 1 105 ? -13.289 -8.164 -19.527 1.00 86.25 105 GLU A C 1
ATOM 805 O O . GLU A 1 105 ? -13.920 -8.198 -20.580 1.00 86.25 105 GLU A O 1
ATOM 810 N N . LYS A 1 106 ? -12.795 -7.013 -19.049 1.00 84.62 106 LYS A N 1
ATOM 811 C CA . LYS A 1 106 ? -12.977 -5.703 -19.700 1.00 84.62 106 LYS A CA 1
ATOM 812 C C . LYS A 1 106 ? -11.878 -5.347 -20.709 1.00 84.62 106 LYS A C 1
ATOM 814 O O . LYS A 1 106 ? -11.997 -4.319 -21.370 1.00 84.62 106 LYS A O 1
ATOM 819 N N . GLY A 1 107 ? -10.842 -6.175 -20.864 1.00 84.69 107 GLY A N 1
ATOM 820 C CA . GLY A 1 107 ? -9.838 -6.015 -21.921 1.00 84.69 107 GLY A CA 1
ATOM 821 C C . GLY A 1 107 ? -9.047 -4.703 -21.840 1.00 84.69 107 GLY A C 1
ATOM 822 O O . GLY A 1 107 ? -8.521 -4.349 -20.788 1.00 84.69 107 GLY A O 1
ATOM 823 N N . ILE A 1 108 ? -8.908 -3.998 -22.964 1.00 87.75 108 ILE A N 1
ATOM 824 C CA . ILE A 1 108 ? -8.142 -2.747 -23.071 1.00 87.75 108 ILE A CA 1
ATOM 825 C C . ILE A 1 108 ? -9.082 -1.549 -22.921 1.00 87.75 108 ILE A C 1
ATOM 827 O O . ILE A 1 108 ? -10.131 -1.486 -23.559 1.00 87.75 108 ILE A O 1
ATOM 831 N N . GLY A 1 109 ? -8.683 -0.572 -22.108 1.00 86.88 109 GLY A N 1
ATOM 832 C CA . GLY A 1 109 ? -9.427 0.667 -21.928 1.00 86.88 109 GLY A CA 1
ATOM 833 C C . GLY A 1 109 ? -9.498 1.465 -23.236 1.00 86.88 109 GLY A C 1
ATOM 834 O O . GLY A 1 109 ? -8.446 1.796 -23.786 1.00 86.88 109 GLY A O 1
ATOM 835 N N . PRO A 1 110 ? -10.697 1.835 -23.723 1.00 82.25 110 PRO A N 1
ATOM 836 C CA . PRO A 1 110 ? -10.875 2.428 -25.053 1.00 82.25 110 PRO A CA 1
ATOM 837 C C . PRO A 1 110 ? -10.171 3.781 -25.217 1.00 82.25 110 PRO A C 1
ATOM 839 O O . PRO A 1 110 ? -9.716 4.109 -26.305 1.00 82.25 110 PRO A O 1
ATOM 842 N N . ASN A 1 111 ? -10.037 4.543 -24.127 1.00 85.88 111 ASN A N 1
ATOM 843 C CA . ASN A 1 111 ? -9.436 5.881 -24.147 1.00 85.88 111 ASN A CA 1
ATOM 844 C C . ASN A 1 111 ? -7.973 5.898 -23.689 1.00 85.88 111 ASN A C 1
ATOM 846 O O . ASN A 1 111 ? -7.261 6.863 -23.942 1.00 85.88 111 ASN A O 1
ATOM 850 N N . THR A 1 112 ? -7.533 4.869 -22.963 1.00 84.44 112 THR A N 1
ATOM 851 C CA . THR A 1 112 ? -6.201 4.834 -22.343 1.00 84.44 112 THR A CA 1
ATOM 852 C C . THR A 1 112 ? -5.248 3.881 -23.052 1.00 84.44 112 THR A C 1
ATOM 854 O O . THR A 1 112 ? -4.040 4.019 -22.892 1.00 84.44 112 THR A O 1
ATOM 857 N N . GLY A 1 113 ? -5.756 2.895 -23.800 1.00 84.44 113 GLY A N 1
ATOM 858 C CA . GLY A 1 113 ? -4.939 1.833 -24.394 1.00 84.44 113 GLY A CA 1
ATOM 859 C C . GLY A 1 113 ? -4.306 0.889 -23.362 1.00 84.44 113 GLY A C 1
ATOM 860 O O . GLY A 1 113 ? -3.496 0.038 -23.718 1.00 84.44 113 GLY A O 1
ATOM 861 N N . VAL A 1 114 ? -4.667 1.021 -22.080 1.00 83.81 114 VAL A N 1
ATOM 862 C CA . VAL A 1 114 ? -4.112 0.232 -20.972 1.00 83.81 114 VAL A CA 1
ATOM 863 C C . VAL A 1 114 ? -4.997 -0.980 -20.696 1.00 83.81 114 VAL A C 1
ATOM 865 O O . VAL A 1 114 ? -6.223 -0.878 -20.728 1.00 83.81 114 VAL A O 1
ATOM 868 N N . LEU A 1 115 ? -4.380 -2.124 -20.384 1.00 82.44 115 LEU A N 1
ATOM 869 C CA . LEU A 1 115 ? -5.089 -3.325 -19.941 1.00 82.44 115 LEU A CA 1
ATOM 870 C C . LEU A 1 115 ? -5.844 -3.033 -18.630 1.00 82.44 115 LEU A C 1
ATOM 872 O O . LEU A 1 115 ? -5.229 -2.708 -17.614 1.00 82.44 115 LEU A O 1
ATOM 876 N N . LEU A 1 116 ? -7.167 -3.177 -18.636 1.00 84.12 116 LEU A N 1
ATOM 877 C CA . LEU A 1 116 ? -8.030 -3.054 -17.459 1.00 84.12 116 LEU A CA 1
ATOM 878 C C . LEU A 1 116 ? -8.038 -4.371 -16.676 1.00 84.12 116 LEU A C 1
ATOM 880 O O . LEU A 1 116 ? -9.072 -5.007 -16.484 1.00 84.12 116 LEU A O 1
ATOM 884 N N . HIS A 1 117 ? -6.854 -4.799 -16.256 1.00 85.44 117 HIS A N 1
ATOM 885 C CA . HIS A 1 117 ? -6.643 -6.019 -15.494 1.00 85.44 117 HIS A CA 1
ATOM 886 C C . HIS A 1 117 ? -5.511 -5.780 -14.501 1.00 85.44 117 HIS A C 1
ATOM 888 O O . HIS A 1 117 ? -4.473 -5.204 -14.848 1.00 85.44 117 HIS A O 1
ATOM 894 N N . TYR A 1 118 ? -5.692 -6.221 -13.259 1.00 81.25 118 TYR A N 1
ATOM 895 C CA . TYR A 1 118 ? -4.596 -6.222 -12.304 1.00 81.25 118 TYR A CA 1
ATOM 896 C C . TYR A 1 118 ? -3.486 -7.140 -12.812 1.00 81.25 118 TYR A C 1
ATOM 898 O O . TYR A 1 118 ? 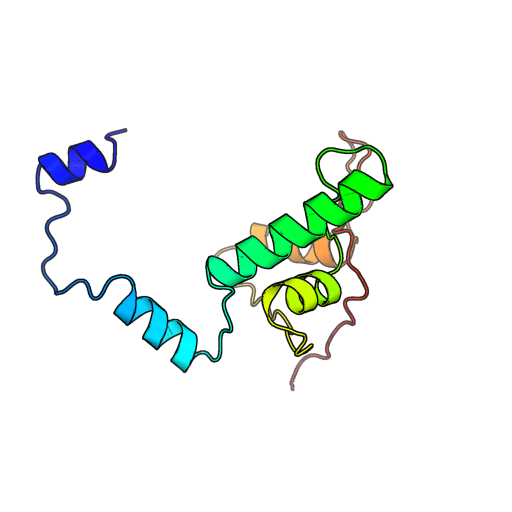-3.727 -8.213 -13.351 1.00 81.25 118 TYR A O 1
ATOM 906 N N . LYS A 1 119 ? -2.228 -6.742 -12.637 1.00 68.88 119 LYS A N 1
ATOM 907 C CA . LYS A 1 119 ? -1.086 -7.586 -12.999 1.00 68.88 119 LYS A CA 1
ATOM 908 C C . LYS A 1 119 ? -0.925 -8.676 -11.933 1.00 68.88 119 LYS A C 1
ATOM 910 O O . LYS A 1 119 ? -0.068 -8.571 -11.062 1.00 68.88 119 LYS A O 1
ATOM 915 N N . VAL A 1 120 ? -1.818 -9.662 -11.930 1.00 61.03 120 VAL A N 1
ATOM 916 C CA . VAL A 1 120 ? -1.895 -10.650 -10.854 1.00 61.03 120 VAL A CA 1
ATOM 917 C C . VAL A 1 120 ? -0.930 -11.805 -11.116 1.00 61.03 120 VAL A C 1
ATOM 919 O O . VAL A 1 120 ? -0.998 -12.471 -12.146 1.00 61.03 120 VAL A O 1
ATOM 922 N N . LEU A 1 121 ? -0.035 -12.053 -10.157 1.00 51.16 121 LEU A N 1
ATOM 923 C CA . LEU A 1 121 ? 0.659 -13.330 -10.016 1.00 51.16 121 LEU A CA 1
ATOM 924 C C . LEU A 1 121 ? -0.374 -14.361 -9.532 1.00 51.16 121 LEU A C 1
ATOM 926 O O . LEU A 1 121 ? -0.738 -14.355 -8.363 1.00 51.16 121 LEU A O 1
ATOM 930 N N . ASP A 1 122 ? -0.867 -15.184 -10.456 1.00 47.97 122 ASP A N 1
ATOM 931 C CA . ASP A 1 122 ? -1.542 -16.469 -10.214 1.00 47.97 122 ASP A CA 1
ATOM 932 C C . ASP A 1 122 ? -2.660 -16.453 -9.137 1.00 47.97 122 ASP A C 1
ATOM 934 O O . ASP A 1 122 ? -2.594 -17.135 -8.113 1.00 47.97 122 ASP A O 1
ATOM 938 N N . MET A 1 123 ? -3.730 -15.674 -9.352 1.00 47.47 123 MET A N 1
ATOM 939 C CA . MET A 1 123 ? -4.982 -15.882 -8.608 1.00 47.47 123 MET A CA 1
ATOM 940 C C . MET A 1 123 ? -5.718 -17.079 -9.208 1.00 47.47 123 MET A C 1
ATOM 942 O O . MET A 1 123 ? -6.340 -16.972 -10.264 1.00 47.47 123 MET A O 1
ATOM 946 N N . LYS A 1 124 ? -5.684 -18.223 -8.520 1.00 47.03 124 LYS A N 1
ATOM 947 C CA . LYS A 1 124 ? -6.571 -19.340 -8.857 1.00 47.03 124 LYS A CA 1
ATOM 948 C C . LYS A 1 124 ? -7.988 -19.038 -8.363 1.00 47.03 124 LYS A C 1
ATOM 950 O O . LYS A 1 124 ? -8.141 -18.687 -7.189 1.00 47.03 124 LYS A O 1
ATOM 955 N N . PRO A 1 125 ? -9.023 -19.190 -9.210 1.00 45.03 125 PRO A N 1
ATOM 956 C CA . PRO A 1 125 ? -10.401 -19.089 -8.759 1.00 45.03 125 PRO A CA 1
ATOM 957 C C . PRO A 1 125 ? -10.624 -20.154 -7.690 1.00 45.03 125 PRO A C 1
ATOM 959 O O . PRO A 1 125 ? -10.386 -21.340 -7.911 1.00 45.03 125 PRO A O 1
ATOM 962 N N . THR A 1 126 ? -11.031 -19.729 -6.501 1.00 50.75 126 THR A N 1
ATOM 963 C CA . THR A 1 126 ? -11.408 -20.671 -5.454 1.00 50.75 126 THR A CA 1
ATOM 964 C C . THR A 1 126 ? -12.890 -20.938 -5.552 1.00 50.75 126 THR A C 1
ATOM 966 O O . THR A 1 126 ? -13.678 -19.994 -5.584 1.00 50.75 126 THR A O 1
ATOM 969 N N . SER A 1 127 ? -13.231 -22.221 -5.617 1.00 38.28 127 SER A N 1
ATOM 970 C CA . SER A 1 127 ? -14.586 -22.735 -5.775 1.00 38.28 127 SER A CA 1
ATOM 971 C C . SER A 1 127 ? -15.566 -22.090 -4.785 1.00 38.28 127 SER A C 1
ATOM 973 O O . SER A 1 127 ? -15.185 -21.859 -3.630 1.00 38.28 127 SER A O 1
ATOM 975 N N . PRO A 1 128 ? -16.818 -21.826 -5.199 1.00 40.31 128 PRO A N 1
ATOM 976 C CA . PRO A 1 128 ? -17.854 -21.378 -4.279 1.00 40.31 128 PRO A CA 1
ATOM 977 C C . PRO A 1 128 ? -18.081 -22.459 -3.216 1.00 40.31 128 PRO A C 1
ATOM 979 O O . PRO A 1 128 ? -18.144 -23.648 -3.535 1.00 40.31 128 PRO A O 1
ATOM 982 N N . LYS A 1 129 ? -18.154 -22.055 -1.944 1.00 42.53 129 LYS A N 1
ATOM 983 C CA . LYS A 1 129 ? -18.588 -22.956 -0.872 1.00 42.53 129 LYS A CA 1
ATOM 984 C C . LYS A 1 129 ? -20.096 -23.185 -1.027 1.00 42.53 129 LYS A C 1
ATOM 986 O O . LYS A 1 129 ? -20.826 -22.209 -1.190 1.00 42.53 129 LYS A O 1
ATOM 991 N N . SER A 1 130 ? -20.494 -24.459 -1.032 1.00 40.94 130 SER A N 1
ATOM 992 C CA . SER A 1 130 ? -21.883 -24.938 -0.997 1.00 40.94 130 SER A CA 1
ATOM 993 C C . SER A 1 130 ? -22.601 -24.520 0.274 1.00 40.94 130 SER A C 1
ATOM 995 O O . SER A 1 130 ? -21.927 -24.595 1.331 1.00 40.94 130 SER A O 1
#

=== Feature glossary ===
The record interleaves many kinds of information about one protein. Here is each kind framed as the question it answers.

Q: What known structures does this most resemble?
A: Structural nearest neighbors (via Foldseek easy-search vs the PDB). Reported per hit: target PDB id, E-value, and alignment TM-score. A TM-score above ~0.5 is the conventional threshold for 'same fold'.

Q: Where is each backbone atom in 3D?
A: The mmCIF table is the protein's shape written out atom by atom. For each backbone N, Cα, C, and carbonyl O, it records an (x, y, z) coordinate triple in Å plus the residue type, chain letter, and residue number.

Q: What are the backbone torsion angles?
A: The φ/ψ torsion pair specifies the backbone conformation at each residue. φ rotates about the N–Cα bond, ψ about the Cα–C bond. Steric clashes forbid most of the (φ, ψ) plane — the allowed regions (α-helix basin, β-sheet basin, left-handed helix) are the Ramachandran-allowed regions.

Q: Which residues are buried vs exposed?
A: Solvent-accessible surface area (SASA) is the area in Å² traced out by the centre of a 1.4 Å probe sphere (a water molecule) rolled over the protein's van der Waals surface (Shrake–Rupley / Lee–Richards construction). Buried residues have near-zero SASA; fully exposed residues can exceed 200 Å². The total SASA scales roughly with the number of surface residues.

Q: How confident is the AlphaFold model at each residue?
A: pLDDT is the predicted lDDT-Cα score: AlphaFold's confidence that the local environment of each residue (all inter-atomic distances within 15 Å) is correctly placed. It is a per-residue number between 0 and 100, with higher meaning more reliable.

Q: What does the local fold look like, residue by residue?
A: 3Di is Foldseek's structural alphabet. Each residue is assigned one of twenty discrete states based on how its Cα sits relative to its spatial (not sequential) neighbors. Aligning 3Di strings finds structural homologs roughly as well as full 3D superposition, but orders of magnitude faster.

Q: How big and how compact is the whole molecule?
A: Radius of gyration (Rg) is the root-mean-square distance of Cα atoms from their centroid — a single number for overall size and compactness. A globular domain of N residues has Rg ≈ 2.2·N^0.38 Å; an extended or disordered chain has a much larger Rg. The Cα contact count is the number of residue pairs whose Cα atoms are within 8 Å and are more than four positions apart in sequence — a standard proxy for tertiary packing density. The bounding box is the smallest axis-aligned box enclosing all Cα atoms.

Q: Which residues are in helices, strands, or loops?
A: DSSP 8-state secondary structure assigns each residue one of H (α-helix), G (3₁₀-helix), I (π-helix), E (extended β-strand), B (isolated β-bridge), T (hydrogen-bonded turn), S (bend), or '-' (coil). The assignment is computed from backbone hydrogen-bond geometry via the Kabsch–Sander algorithm.

Q: How mobile is each atom in the crystal?
A: Crystallographic B-factors measure how much each atom's electron density is smeared out, in Å². They rise in mobile loops and surface residues and fall in the buried interior. In AlphaFold models this column is repurposed to hold pLDDT instead.

Q: What if only a Cα trace is available?
A: P-SEA three-state annotation labels each residue as helix, strand, or coil based purely on the geometry of the Cα trace. It serves as a fallback when the full backbone (and thus DSSP) is unavailable.

Q: What family and function is it annotated with?
A: Database cross-references. InterPro integrates a dozen domain/family signature databases into unified entries with residue-range hits. GO terms attach function/process/location labels with evidence codes. CATH codes position the fold in a four-level structural taxonomy. Organism is the NCBI-taxonomy species name.

Q: Are the domains correctly placed relative to each other?
A: Predicted Aligned Error (PAE) is an AlphaFold confidence matrix: entry (i, j) is the expected error in the position of residue j, in ångströms, when the prediction is superimposed on the true structure at residue i. Low PAE within a block of residues means that block is internally rigid and well-predicted; high PAE between two blocks means their relative placement is uncertain even if each block individually is confident.

Q: What do the diagnostic plots show?
A: Three diagnostic plots accompany the record. The Cα contact map visualizes the tertiary structure as a 2D adjacency matrix (8 Å cutoff, sequence-local contacts suppressed). The Ramachandran plot shows the distribution of backbone (φ, ψ) torsions, with points in the α and β basins reflecting secondary structure content. The PAE plot shows AlphaFold's inter-residue confidence as a color matrix.

Q: What is the amino-acid chain?
A: Primary structure: the covalent order of the twenty standard amino acids along the backbone. Two proteins with the same sequence will (almost always) fold to the same structure; two with 30% identity often share a fold but not the details.

Q: What do the rendered images show?
A: The six renders are orthographic views along the three Cartesian axes in both directions. Representation (cartoon, sticks, or surface) and color scheme (sequence-rainbow or by-chain) vary across proteins so the training set covers all the common visualization conventions.